Protein AF-A0A1J0A9J3-F1 (afdb_monomer_lite)

Foldseek 3Di:
DAEEEPVRCVVCVVVCLVPADAQDKYFYDDPNDGDDIDHHHDDDD

pLDDT: mean 91.77, std 6.7, range [65.44, 97.0]

Secondary structure (DSSP, 8-state):
-EEEEHHHHHHHHHHHHHHPPBT-EEEEEETTEEEEEEEBPPP--

Organism: NCBI:txid1188229

Sequence (45 aa):
MVKLTIQELQAQLPDIIHNLQMGEEILVFENDLPVAKLVKPIPKI

Radius of gyration: 11.01 Å; chains: 1; bounding box: 32×17×28 Å

Structure (mmCIF, N/CA/C/O backbone):
data_AF-A0A1J0A9J3-F1
#
_entry.id   AF-A0A1J0A9J3-F1
#
loop_
_atom_site.group_PDB
_atom_site.id
_atom_site.type_symbol
_atom_site.label_atom_id
_atom_site.label_alt_id
_atom_site.label_comp_id
_atom_site.label_asym_id
_atom_site.label_entity_id
_atom_site.label_seq_id
_atom_site.pdbx_PDB_ins_code
_atom_site.Cartn_x
_atom_site.Cartn_y
_atom_site.Cartn_z
_atom_site.occupancy
_atom_site.B_iso_or_equiv
_atom_site.auth_seq_id
_atom_site.auth_comp_id
_atom_site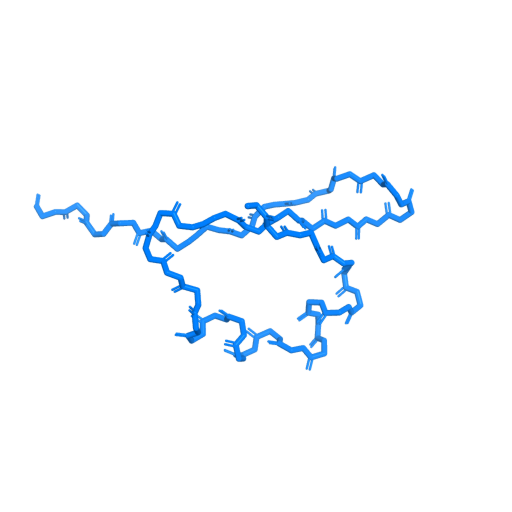.auth_asym_id
_atom_site.auth_atom_id
_atom_site.pdbx_PDB_model_num
ATOM 1 N N . MET A 1 1 ? -2.608 -6.948 -7.388 1.00 65.44 1 MET A N 1
ATOM 2 C CA . MET A 1 1 ? -2.758 -5.704 -6.604 1.00 65.44 1 MET A CA 1
ATOM 3 C C . MET A 1 1 ? -2.976 -6.094 -5.159 1.00 65.44 1 MET A C 1
ATOM 5 O O . MET A 1 1 ? -3.868 -6.895 -4.903 1.00 65.44 1 MET A O 1
ATOM 9 N N . VAL A 1 2 ? -2.155 -5.587 -4.245 1.00 84.50 2 VAL A N 1
ATOM 10 C CA . VAL A 1 2 ? -2.315 -5.817 -2.803 1.00 84.50 2 VAL A CA 1
ATOM 11 C C . VAL A 1 2 ? -2.809 -4.514 -2.178 1.00 84.50 2 VAL A C 1
ATOM 13 O O . VAL A 1 2 ? -2.360 -3.433 -2.563 1.00 84.50 2 VAL A O 1
ATOM 16 N N . LYS A 1 3 ? -3.783 -4.608 -1.271 1.00 92.50 3 LYS A N 1
ATOM 17 C CA . LYS A 1 3 ? -4.333 -3.472 -0.525 1.00 92.50 3 LYS A CA 1
ATOM 18 C C . LYS A 1 3 ? -3.985 -3.661 0.942 1.00 92.50 3 LYS A C 1
ATOM 20 O O . LYS A 1 3 ? -4.258 -4.735 1.466 1.00 92.50 3 LYS A O 1
ATOM 25 N N . LEU A 1 4 ? -3.409 -2.643 1.565 1.00 95.19 4 LEU A N 1
ATOM 26 C CA . LEU A 1 4 ? -3.088 -2.642 2.990 1.00 95.19 4 LEU A CA 1
ATOM 27 C C . LEU A 1 4 ? -3.556 -1.339 3.615 1.00 95.19 4 LEU A C 1
ATOM 29 O O . LEU A 1 4 ? -3.513 -0.293 2.978 1.00 95.19 4 LEU A O 1
ATOM 33 N N . THR A 1 5 ? -3.965 -1.388 4.869 1.00 96.81 5 THR A N 1
ATOM 34 C CA . THR A 1 5 ? -4.150 -0.197 5.696 1.00 96.81 5 THR A CA 1
ATOM 35 C C . THR A 1 5 ? -2.802 0.381 6.137 1.00 96.81 5 THR A C 1
ATOM 37 O O . THR A 1 5 ? -1.772 -0.301 6.099 1.00 96.81 5 THR A O 1
ATOM 40 N N . ILE A 1 6 ? -2.787 1.635 6.598 1.00 95.75 6 ILE A N 1
ATOM 41 C CA . ILE A 1 6 ? -1.592 2.227 7.226 1.00 95.75 6 ILE A CA 1
ATOM 42 C C . ILE A 1 6 ? -1.108 1.368 8.405 1.00 95.75 6 ILE A C 1
ATOM 44 O O . ILE A 1 6 ? 0.093 1.155 8.555 1.00 95.75 6 ILE A O 1
ATOM 48 N N . GLN A 1 7 ? -2.029 0.843 9.212 1.00 95.69 7 GLN A N 1
ATOM 49 C CA . GLN A 1 7 ? -1.725 0.052 10.403 1.00 95.69 7 GLN A CA 1
ATOM 50 C C . GLN A 1 7 ? -1.050 -1.279 10.042 1.00 95.69 7 GLN A C 1
ATOM 52 O O . GLN A 1 7 ? -0.039 -1.644 10.643 1.00 95.69 7 GLN A O 1
ATOM 57 N N . GLU A 1 8 ? -1.564 -1.985 9.032 1.00 95.31 8 GLU A N 1
ATOM 58 C CA . GLU A 1 8 ? -0.957 -3.229 8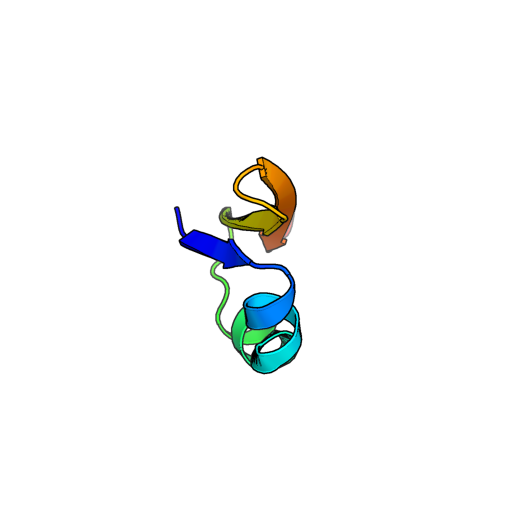.537 1.00 95.31 8 GLU A CA 1
ATOM 59 C C . GLU A 1 8 ? 0.424 -2.976 7.932 1.00 95.31 8 GLU A C 1
ATOM 61 O O . GLU A 1 8 ? 1.363 -3.730 8.198 1.00 95.31 8 GLU A O 1
ATOM 66 N N . LEU A 1 9 ? 0.560 -1.887 7.166 1.00 94.62 9 LEU A N 1
ATOM 67 C CA . LEU A 1 9 ? 1.836 -1.483 6.591 1.00 94.62 9 LEU A CA 1
ATOM 68 C C . LEU A 1 9 ? 2.863 -1.192 7.689 1.00 94.62 9 LEU A C 1
ATOM 70 O O . LEU A 1 9 ? 3.979 -1.682 7.603 1.00 94.62 9 LEU A O 1
ATOM 74 N N . GLN A 1 10 ? 2.503 -0.440 8.731 1.00 94.62 10 GLN A N 1
ATOM 75 C CA . GLN A 1 10 ? 3.408 -0.120 9.840 1.00 94.62 10 GLN A CA 1
ATOM 76 C C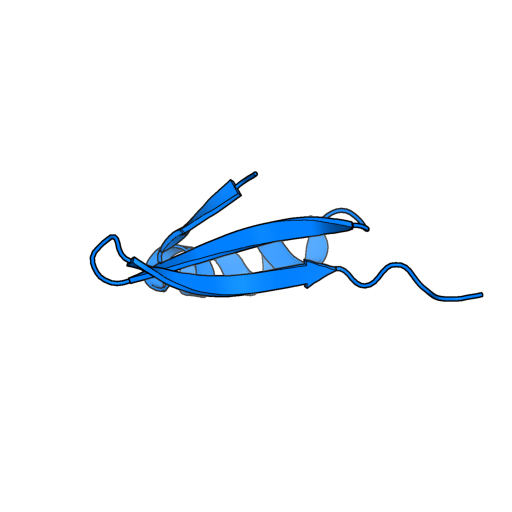 . GLN A 1 10 ? 3.861 -1.364 10.608 1.00 94.62 10 GLN A C 1
ATOM 78 O O . GLN A 1 10 ? 5.032 -1.457 10.974 1.00 94.62 10 GLN A O 1
ATOM 83 N N . ALA A 1 11 ? 2.961 -2.325 10.827 1.00 97.00 11 ALA A N 1
ATOM 84 C CA . ALA A 1 11 ? 3.269 -3.548 11.563 1.00 97.00 11 ALA A CA 1
ATOM 85 C C . ALA A 1 11 ? 4.247 -4.475 10.819 1.00 97.00 11 ALA A C 1
ATOM 87 O O . ALA A 1 11 ? 4.965 -5.237 11.460 1.00 97.00 11 ALA A O 1
ATOM 88 N N . GLN A 1 12 ? 4.266 -4.425 9.482 1.00 95.50 12 GLN A N 1
ATOM 89 C CA . GLN A 1 12 ? 4.968 -5.397 8.632 1.00 95.50 12 GLN A CA 1
ATOM 90 C C . GLN A 1 12 ? 5.893 -4.735 7.597 1.00 95.50 12 GLN A C 1
ATOM 92 O O . GLN A 1 12 ? 6.326 -5.385 6.646 1.00 95.50 12 GLN A O 1
ATOM 97 N N . LEU A 1 13 ? 6.207 -3.44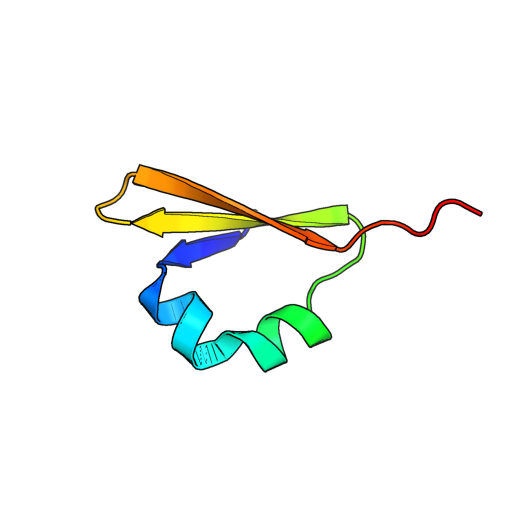1 7.751 1.00 94.31 13 LEU A N 1
ATOM 98 C CA . LEU A 1 13 ? 6.926 -2.668 6.732 1.00 94.31 13 LEU A CA 1
ATOM 99 C C . LEU A 1 13 ? 8.252 -3.314 6.291 1.00 94.31 13 LEU A C 1
ATOM 101 O O . LEU A 1 13 ? 8.477 -3.383 5.081 1.00 94.31 13 LEU A O 1
ATOM 105 N N . PRO A 1 14 ? 9.123 -3.805 7.199 1.00 95.69 14 PRO A N 1
ATOM 106 C CA . PRO A 1 14 ? 10.380 -4.428 6.791 1.00 95.69 14 PRO A CA 1
ATOM 107 C C . PRO A 1 14 ? 10.151 -5.655 5.902 1.00 95.69 14 PRO A C 1
ATOM 109 O O . PRO A 1 14 ? 10.735 -5.751 4.822 1.00 95.69 14 PRO A O 1
ATOM 112 N N . ASP A 1 15 ? 9.243 -6.545 6.306 1.00 95.44 15 ASP A N 1
ATOM 113 C CA . ASP A 1 15 ? 8.923 -7.764 5.562 1.00 95.44 15 ASP A CA 1
ATOM 114 C C . ASP A 1 15 ? 8.300 -7.443 4.203 1.00 95.44 15 ASP A C 1
ATOM 116 O O . ASP A 1 15 ? 8.653 -8.057 3.194 1.00 95.44 15 ASP A O 1
ATOM 120 N N . ILE A 1 16 ? 7.423 -6.437 4.148 1.00 93.88 16 ILE A N 1
ATOM 121 C CA . ILE A 1 16 ? 6.828 -5.951 2.901 1.00 93.88 16 ILE A CA 1
ATOM 122 C C . ILE A 1 16 ? 7.922 -5.442 1.956 1.00 93.88 16 ILE A C 1
ATOM 124 O O . ILE A 1 16 ? 7.959 -5.847 0.798 1.00 93.88 16 ILE A O 1
ATOM 128 N N . ILE A 1 17 ? 8.844 -4.597 2.429 1.00 92.88 17 ILE A N 1
ATOM 129 C CA . ILE A 1 17 ? 9.925 -4.040 1.597 1.00 92.88 17 ILE A CA 1
ATOM 130 C C . ILE A 1 17 ? 10.842 -5.145 1.054 1.00 92.88 17 ILE A C 1
ATOM 132 O O . ILE A 1 17 ? 11.225 -5.110 -0.121 1.00 92.88 17 ILE A O 1
ATOM 136 N N . HIS A 1 18 ? 11.196 -6.127 1.886 1.00 93.75 18 HIS A N 1
ATOM 137 C CA . HIS A 1 18 ? 12.072 -7.222 1.475 1.00 93.75 18 HIS A CA 1
ATOM 138 C C . HIS A 1 18 ? 11.409 -8.158 0.456 1.00 93.75 18 HIS A C 1
ATOM 140 O O . HIS A 1 18 ? 12.079 -8.588 -0.486 1.00 93.75 18 HIS A O 1
ATOM 146 N N . ASN A 1 19 ? 10.104 -8.414 0.595 1.00 92.50 19 ASN A N 1
ATOM 147 C CA . ASN A 1 19 ? 9.371 -9.361 -0.248 1.00 92.50 19 ASN A CA 1
ATOM 148 C C . ASN A 1 19 ? 8.702 -8.736 -1.480 1.00 92.50 19 ASN A C 1
ATOM 150 O O . ASN A 1 19 ? 8.343 -9.475 -2.399 1.00 92.50 19 ASN A O 1
ATOM 154 N N . LEU A 1 20 ? 8.561 -7.407 -1.539 1.00 91.88 20 LEU A N 1
ATOM 155 C CA . LEU A 1 20 ? 7.955 -6.722 -2.680 1.00 91.88 20 LEU A CA 1
ATOM 156 C C . LEU A 1 20 ? 8.721 -7.050 -3.968 1.00 91.88 20 LEU A C 1
ATOM 158 O O . LEU A 1 20 ? 9.953 -6.918 -4.031 1.00 91.88 20 LEU A O 1
ATOM 162 N N . GLN A 1 21 ? 8.001 -7.485 -4.999 1.00 91.00 21 GLN A N 1
ATOM 163 C CA . GLN A 1 21 ? 8.598 -7.813 -6.289 1.00 91.00 21 GLN A CA 1
ATOM 164 C C . GLN A 1 21 ? 8.807 -6.548 -7.132 1.00 91.00 21 GLN A C 1
ATOM 166 O O . GLN A 1 21 ? 8.139 -5.529 -6.960 1.00 91.00 21 GLN A O 1
ATOM 171 N N . MET A 1 22 ? 9.781 -6.577 -8.043 1.00 89.56 22 MET A N 1
ATOM 172 C CA . MET A 1 22 ? 10.031 -5.443 -8.939 1.00 89.56 22 MET A CA 1
ATOM 173 C C . MET A 1 22 ? 8.811 -5.182 -9.826 1.00 89.56 22 MET A C 1
ATOM 175 O O . MET A 1 22 ? 8.287 -6.104 -10.445 1.00 89.56 22 MET A O 1
ATOM 179 N N . GLY A 1 23 ? 8.371 -3.924 -9.893 1.00 85.12 23 GLY A N 1
ATOM 180 C CA . GLY A 1 23 ? 7.157 -3.555 -10.627 1.00 85.12 23 GLY A CA 1
ATOM 181 C C . GLY A 1 23 ? 5.848 -3.949 -9.933 1.00 85.12 23 GLY A C 1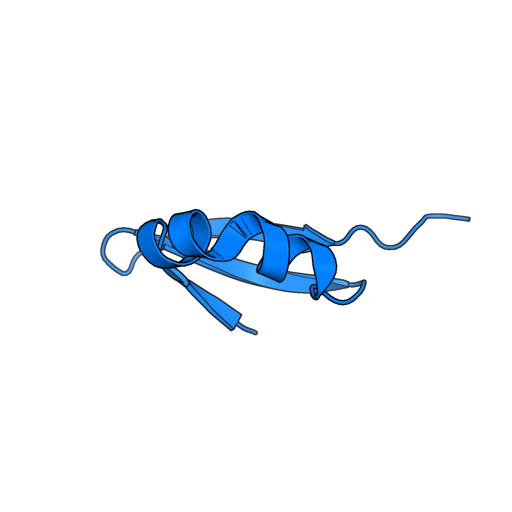
ATOM 182 O O . GLY A 1 23 ? 4.781 -3.671 -10.473 1.00 85.12 23 GLY A O 1
ATOM 183 N N . GLU A 1 24 ? 5.903 -4.557 -8.744 1.00 89.62 24 GLU A N 1
ATOM 184 C CA . GLU A 1 24 ? 4.717 -4.793 -7.929 1.00 89.62 24 GLU A CA 1
ATOM 185 C C . GLU A 1 24 ? 4.263 -3.506 -7.235 1.00 89.62 24 GLU A C 1
ATOM 187 O O . GLU A 1 24 ? 5.070 -2.668 -6.819 1.00 89.62 24 GLU A O 1
ATOM 192 N N . GLU A 1 25 ? 2.943 -3.372 -7.112 1.00 91.56 25 GLU A N 1
ATOM 193 C CA . GLU A 1 25 ? 2.283 -2.220 -6.517 1.00 91.56 25 GLU A CA 1
ATOM 194 C C . GLU A 1 25 ? 1.401 -2.636 -5.338 1.00 91.56 25 GLU A C 1
ATOM 196 O O . GLU A 1 25 ? 0.496 -3.475 -5.473 1.00 91.56 25 GLU A O 1
ATOM 201 N N . ILE A 1 26 ? 1.625 -1.979 -4.201 1.00 94.50 26 ILE A N 1
ATOM 202 C CA . ILE A 1 26 ? 0.775 -2.067 -3.015 1.00 94.50 26 ILE A CA 1
ATOM 203 C C . ILE A 1 26 ? 0.092 -0.720 -2.806 1.00 94.50 26 ILE A C 1
ATOM 205 O O . ILE A 1 26 ? 0.758 0.309 -2.685 1.00 94.50 26 ILE A O 1
ATOM 209 N N . LEU A 1 27 ? -1.238 -0.727 -2.750 1.00 96.44 27 LEU A N 1
ATOM 210 C CA . LEU A 1 27 ? -2.033 0.450 -2.412 1.00 96.44 27 LEU A CA 1
ATOM 211 C C . LEU A 1 27 ? -2.250 0.510 -0.902 1.00 96.44 27 LEU A C 1
ATOM 213 O O . LEU A 1 27 ? -2.687 -0.469 -0.295 1.00 96.44 27 LEU A O 1
ATOM 217 N N . VAL A 1 28 ? -1.968 1.672 -0.323 1.00 96.62 28 VAL A N 1
ATOM 218 C CA . VAL A 1 28 ? -2.135 1.947 1.103 1.00 96.62 28 VAL A CA 1
ATOM 219 C C . VAL A 1 28 ? -3.434 2.712 1.309 1.00 96.62 28 VAL A C 1
ATOM 221 O O . VAL A 1 28 ? -3.673 3.709 0.625 1.00 96.62 28 VAL A O 1
ATOM 224 N N . PHE A 1 29 ? -4.255 2.247 2.244 1.00 96.94 29 PHE A N 1
ATOM 225 C CA . PHE A 1 29 ? -5.574 2.777 2.556 1.00 96.94 29 PHE A CA 1
ATOM 226 C C . PHE A 1 29 ? -5.634 3.351 3.970 1.00 96.94 29 PHE A C 1
ATOM 228 O O . PHE A 1 29 ? -5.002 2.849 4.900 1.00 96.94 29 PHE A O 1
ATOM 235 N N . GLU A 1 30 ? -6.461 4.371 4.135 1.00 96.31 30 GLU A N 1
ATOM 236 C CA . GLU A 1 30 ? -6.875 4.904 5.427 1.00 96.31 30 GLU A CA 1
ATOM 237 C C . GLU A 1 30 ? -8.357 5.275 5.327 1.00 96.31 30 GLU A C 1
ATOM 239 O O . GLU A 1 30 ? -8.760 5.930 4.368 1.00 96.31 30 GLU A O 1
ATOM 244 N N . ASN A 1 31 ? -9.181 4.824 6.280 1.00 94.62 31 ASN A N 1
ATOM 245 C CA . ASN A 1 31 ? -10.638 5.028 6.256 1.00 94.62 31 ASN A CA 1
ATOM 246 C C . ASN A 1 31 ? -11.281 4.637 4.906 1.00 94.62 31 ASN A C 1
ATOM 248 O O . ASN A 1 31 ? -12.050 5.404 4.331 1.00 94.62 31 ASN A O 1
ATOM 252 N N . ASP A 1 32 ? -10.901 3.470 4.372 1.00 91.56 32 ASP A N 1
ATOM 253 C CA . ASP A 1 32 ? -11.337 2.922 3.074 1.00 91.56 32 ASP A CA 1
ATOM 254 C C . ASP A 1 32 ? -10.968 3.750 1.827 1.00 91.56 32 ASP A C 1
ATOM 256 O O . ASP A 1 32 ? -11.341 3.396 0.704 1.00 91.56 32 ASP A O 1
ATOM 260 N N . LEU A 1 33 ? -10.164 4.805 1.981 1.00 96.12 33 LEU A N 1
ATOM 261 C CA . LEU A 1 33 ? -9.677 5.632 0.880 1.00 96.12 33 LEU A CA 1
ATOM 262 C C . LEU A 1 33 ? -8.214 5.306 0.553 1.00 96.12 33 LEU A C 1
ATOM 264 O O . LEU A 1 33 ? -7.401 5.181 1.469 1.00 96.12 33 LEU A O 1
ATOM 268 N N . PRO A 1 34 ? -7.840 5.177 -0.734 1.00 96.06 34 PRO A N 1
ATOM 269 C CA . PRO A 1 34 ? -6.445 5.009 -1.116 1.00 96.06 34 PRO A CA 1
ATOM 270 C C . PRO A 1 34 ? -5.688 6.321 -0.881 1.00 96.06 34 PRO A C 1
ATOM 272 O O . PRO A 1 34 ? -6.030 7.352 -1.457 1.00 96.06 34 PRO A O 1
ATOM 275 N N . VAL A 1 35 ? -4.642 6.272 -0.058 1.00 96.75 35 VAL A N 1
ATOM 276 C CA . VAL A 1 35 ? -3.861 7.452 0.349 1.00 96.75 35 VAL A CA 1
ATOM 277 C C . VAL A 1 35 ? -2.422 7.428 -0.157 1.00 96.75 35 VAL A C 1
ATOM 279 O O . VAL A 1 35 ? -1.824 8.484 -0.349 1.00 96.75 35 VAL A O 1
ATOM 282 N N . ALA A 1 36 ? -1.853 6.246 -0.414 1.00 95.94 36 ALA A N 1
ATOM 283 C CA . ALA A 1 36 ? -0.493 6.123 -0.934 1.00 95.94 36 ALA A CA 1
ATOM 284 C C . ALA A 1 36 ? -0.296 4.846 -1.760 1.00 95.94 36 ALA A C 1
ATOM 286 O O . ALA A 1 36 ? -1.149 3.957 -1.801 1.00 95.94 36 ALA A O 1
ATOM 287 N N . LYS A 1 37 ? 0.862 4.755 -2.421 1.00 94.81 37 LYS A N 1
ATOM 288 C CA . LYS A 1 37 ? 1.293 3.567 -3.158 1.00 94.81 37 LYS A CA 1
ATOM 289 C C . LYS A 1 37 ? 2.760 3.265 -2.872 1.00 94.81 37 LYS A C 1
ATOM 291 O O . LYS A 1 37 ? 3.600 4.155 -2.992 1.00 94.81 37 LYS A O 1
ATOM 296 N N . LEU A 1 38 ? 3.061 2.010 -2.555 1.00 93.44 38 LEU A N 1
ATOM 297 C CA . LEU A 1 38 ? 4.423 1.492 -2.472 1.00 93.44 38 LEU A CA 1
ATOM 298 C C . LEU A 1 38 ? 4.736 0.714 -3.753 1.00 93.44 38 LEU A C 1
ATOM 300 O O . LEU A 1 38 ? 3.985 -0.182 -4.139 1.00 93.44 38 LEU A O 1
ATOM 304 N N . VAL A 1 39 ? 5.838 1.074 -4.410 1.00 93.31 39 VAL A N 1
ATOM 305 C CA . VAL A 1 39 ? 6.312 0.4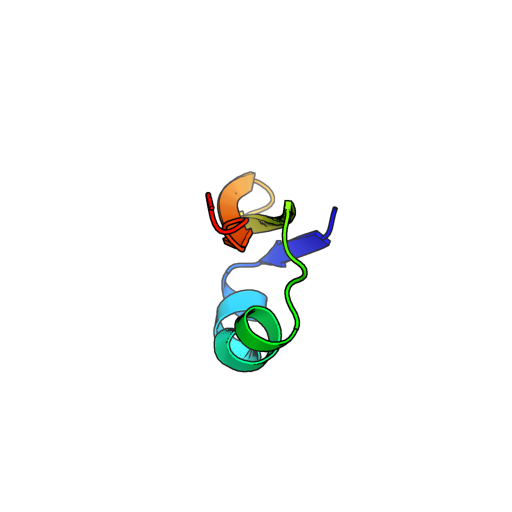23 -5.638 1.00 93.31 39 VAL A CA 1
ATOM 306 C C . VAL A 1 39 ? 7.795 0.137 -5.492 1.00 93.31 39 VAL A C 1
ATOM 308 O O . VAL A 1 39 ? 8.566 1.043 -5.164 1.00 93.31 39 VAL A O 1
ATOM 311 N N . LYS A 1 40 ? 8.215 -1.102 -5.766 1.00 91.38 40 LYS A N 1
ATOM 312 C CA . LYS A 1 40 ? 9.643 -1.406 -5.858 1.00 91.38 40 LYS A CA 1
ATOM 313 C C . LYS A 1 40 ? 10.158 -0.935 -7.215 1.00 91.38 40 LYS A C 1
ATOM 315 O O . LYS A 1 40 ? 9.659 -1.411 -8.241 1.00 91.38 40 LYS A O 1
ATOM 320 N N . PRO A 1 41 ? 11.140 -0.021 -7.246 1.00 88.25 41 PRO A N 1
ATOM 321 C CA . PRO A 1 41 ? 11.675 0.470 -8.502 1.00 88.25 41 PRO A CA 1
ATOM 322 C C . PRO A 1 41 ? 12.280 -0.691 -9.294 1.00 88.25 41 PRO A C 1
ATOM 324 O O . PRO A 1 41 ? 13.013 -1.516 -8.749 1.00 88.25 41 PRO A O 1
ATOM 327 N N . ILE A 1 42 ? 11.979 -0.738 -10.591 1.00 87.00 42 ILE A N 1
ATOM 328 C CA . ILE A 1 42 ? 12.725 -1.568 -11.534 1.00 87.00 42 ILE A CA 1
ATOM 329 C C . ILE A 1 42 ? 14.023 -0.802 -11.810 1.00 87.00 42 ILE A C 1
ATOM 331 O O . ILE A 1 42 ? 13.936 0.346 -12.265 1.00 87.00 42 ILE A O 1
ATOM 335 N N . PRO A 1 43 ? 15.208 -1.364 -11.505 1.00 81.56 43 PRO A N 1
ATOM 336 C CA . PRO A 1 43 ? 16.468 -0.706 -11.807 1.00 81.56 43 PRO A CA 1
ATOM 337 C C . PRO A 1 43 ? 16.498 -0.356 -13.294 1.00 81.56 43 PRO A C 1
ATOM 339 O O . PRO A 1 43 ? 16.332 -1.229 -14.145 1.00 81.56 43 PRO A O 1
ATOM 342 N N . LYS A 1 44 ? 16.670 0.928 -13.608 1.00 79.06 44 LYS A N 1
ATOM 343 C CA . LYS A 1 44 ? 16.997 1.334 -14.972 1.00 79.06 44 LYS A CA 1
ATOM 344 C C . LYS A 1 44 ? 18.480 1.028 -15.157 1.00 79.06 44 LYS A C 1
ATOM 346 O O . LYS A 1 44 ? 19.297 1.621 -14.457 1.00 79.06 44 LYS A O 1
ATOM 351 N N . ILE A 1 45 ? 18.772 0.041 -16.001 1.00 68.75 45 ILE A N 1
ATOM 352 C CA . ILE A 1 45 ? 20.129 -0.279 -16.466 1.00 68.75 45 ILE A CA 1
ATOM 353 C C . ILE A 1 45 ? 20.562 0.814 -17.442 1.00 68.75 45 ILE A C 1
ATOM 355 O O . ILE A 1 45 ? 19.701 1.218 -18.260 1.00 68.75 45 ILE A O 1
#